Protein AF-A0A7S3MWG1-F1 (afdb_monomer_lite)

Secondary structure (DSSP, 8-state):
-GGG---SS-TTHHHHTSTHHHHHHHHHSTT-TT---EESS-HHHHHHHSSS---TTTS-EEEEETT--TTTT-EEGGGSSSHHHHHHHHHS--EEE-TT--EEE--SEEEEE--PPPEETTEEEEEEEEEETTEEEEEEEEEESSSS--TTPEE----PPPPHHHHHHHHHHHT--

Sequence (177 aa):
DLEEVNMIEPAWKLILGNKAVLALLWEMYPNHPNLLPSYMDNPKYWADQNETPIDAENKKWVSKTKYGREGEDVKLSRNYPNYDLFISASETNPVKEDKDGTKTLVGSPVFQEFFPLPLASGRSILTSSWVINGQPACLCFREDTSEVTNNNSEFLPHFVSPTSLMREWVFKASASQ

Foldseek 3Di:
DVVPDDDDPDPVCVVVLFCVVLCVCCVVDPPDVPHFHKAPAQVQVVLVPPVHHDPSFPFKKWKDQGNDDFLPPIDIQVVDPGNVRSRVSQQPDLWDQDPVRDTDRSHHIMMTTDDFADDDPQWGKDKDFDADPNHTDDIWIWIDNDSRGGPPTDTDDDDDDDDPVNVVVVVVVVVVD

pLDDT: mean 88.05, std 12.03, range [40.84, 97.56]

Structure (mmCIF, N/CA/C/O backbone):
data_AF-A0A7S3MWG1-F1
#
_entry.id   AF-A0A7S3MWG1-F1
#
loop_
_atom_site.group_PDB
_atom_site.id
_atom_site.type_symbol
_atom_site.label_atom_id
_atom_site.label_alt_id
_atom_site.label_comp_id
_atom_site.label_asym_id
_atom_site.label_entity_id
_atom_site.label_seq_id
_atom_site.pdbx_PDB_ins_code
_atom_site.Cartn_x
_atom_site.Cartn_y
_atom_site.Cartn_z
_atom_site.occupancy
_atom_site.B_iso_or_equiv
_atom_site.auth_seq_id
_atom_site.auth_comp_id
_atom_site.auth_asym_id
_atom_site.auth_atom_id
_atom_site.pdbx_PDB_model_num
ATOM 1 N N . ASP A 1 1 ? 18.386 -20.204 24.607 1.00 70.06 1 ASP A N 1
ATOM 2 C CA . ASP A 1 1 ? 17.874 -21.119 23.577 1.00 70.06 1 ASP A CA 1
ATOM 3 C C . ASP A 1 1 ? 16.798 -20.389 22.777 1.00 70.06 1 ASP A C 1
ATOM 5 O O . ASP A 1 1 ? 16.055 -19.645 23.406 1.00 70.06 1 ASP A O 1
ATOM 9 N N . LEU A 1 2 ? 16.714 -20.510 21.444 1.00 71.19 2 LEU A N 1
ATOM 10 C CA . LEU A 1 2 ? 15.592 -19.894 20.700 1.00 71.19 2 LEU A CA 1
ATOM 11 C C . LEU A 1 2 ? 14.248 -20.518 21.116 1.00 71.19 2 LEU A C 1
ATOM 13 O O . LEU A 1 2 ? 13.219 -19.858 21.006 1.00 71.19 2 LEU A O 1
ATOM 17 N N . GLU A 1 3 ? 14.277 -21.740 21.658 1.00 76.75 3 GLU A N 1
ATOM 18 C CA . GLU A 1 3 ? 13.112 -22.434 22.217 1.00 76.75 3 GLU A CA 1
ATOM 19 C C . GLU A 1 3 ? 12.548 -21.771 23.490 1.00 76.75 3 GLU A C 1
ATOM 21 O O . GLU A 1 3 ? 11.386 -21.979 23.827 1.00 76.75 3 GLU A O 1
ATOM 26 N N . GLU A 1 4 ? 13.324 -20.921 24.173 1.00 85.25 4 GLU A N 1
ATOM 27 C CA . GLU A 1 4 ? 12.900 -20.221 25.399 1.00 85.25 4 GLU A CA 1
ATOM 28 C C . GLU A 1 4 ? 12.447 -18.771 25.150 1.00 85.25 4 GLU A C 1
ATOM 30 O O . GLU A 1 4 ? 11.988 -18.083 26.068 1.00 85.25 4 GLU A O 1
ATOM 35 N N . VAL A 1 5 ? 12.580 -18.266 23.918 1.00 87.75 5 VAL A N 1
ATOM 36 C CA . VAL A 1 5 ? 12.274 -16.866 23.603 1.00 87.75 5 VAL A CA 1
ATOM 37 C C . VAL A 1 5 ? 10.787 -16.697 23.297 1.00 87.75 5 VAL A C 1
ATOM 39 O O . VAL A 1 5 ? 10.306 -17.021 22.213 1.00 87.75 5 VAL A O 1
ATOM 42 N N . ASN A 1 6 ? 10.061 -16.082 24.230 1.00 87.69 6 ASN A N 1
ATOM 43 C CA . ASN A 1 6 ? 8.691 -15.630 23.997 1.00 87.69 6 ASN A CA 1
ATOM 44 C C . ASN A 1 6 ? 8.690 -14.306 23.216 1.00 87.69 6 ASN A C 1
ATOM 46 O O . ASN A 1 6 ? 8.822 -13.227 23.795 1.00 87.69 6 ASN A O 1
ATOM 50 N N . MET A 1 7 ? 8.550 -14.386 21.891 1.00 90.44 7 MET A N 1
ATOM 51 C CA . MET A 1 7 ? 8.455 -13.208 21.023 1.00 90.44 7 MET A CA 1
ATOM 52 C C . MET A 1 7 ? 7.041 -12.625 21.029 1.00 90.44 7 MET A C 1
ATOM 54 O O . MET A 1 7 ? 6.073 -13.325 20.726 1.00 90.44 7 MET A O 1
ATOM 58 N N . ILE A 1 8 ? 6.933 -11.325 21.312 1.00 89.75 8 ILE A N 1
ATOM 59 C CA . ILE A 1 8 ? 5.695 -10.575 21.096 1.00 89.75 8 ILE A CA 1
ATOM 60 C C . ILE A 1 8 ? 5.796 -9.844 19.763 1.00 89.75 8 ILE A C 1
ATOM 62 O O . ILE A 1 8 ? 6.747 -9.122 19.475 1.00 89.75 8 ILE A O 1
ATOM 66 N N . GLU A 1 9 ? 4.768 -10.118 18.975 1.00 92.69 9 GLU A N 1
ATOM 67 C CA . GLU A 1 9 ? 4.808 -10.467 17.562 1.00 92.69 9 GLU A CA 1
ATOM 68 C C . GLU A 1 9 ? 5.650 -11.709 17.221 1.00 92.69 9 GLU A C 1
ATOM 70 O O . GLU A 1 9 ? 6.877 -11.642 17.147 1.00 92.69 9 GLU A O 1
ATOM 75 N N . PRO A 1 10 ? 4.998 -12.877 17.010 1.00 90.94 10 PRO A N 1
ATOM 76 C CA . PRO A 1 10 ? 5.702 -14.109 16.682 1.00 90.94 10 PRO A CA 1
ATOM 77 C C . PRO A 1 10 ? 6.297 -14.039 15.273 1.00 90.94 10 PRO A C 1
ATOM 79 O O . PRO A 1 10 ? 5.743 -13.393 14.382 1.00 90.94 10 PRO A O 1
ATOM 82 N N . ALA A 1 11 ? 7.389 -14.776 15.046 1.00 91.31 11 ALA A N 1
ATOM 83 C CA . ALA A 1 11 ? 8.155 -14.739 13.796 1.00 91.31 11 ALA A CA 1
ATOM 84 C C . ALA A 1 11 ? 7.308 -14.970 12.530 1.00 91.31 11 ALA A C 1
ATOM 86 O O . ALA A 1 11 ? 7.579 -14.374 11.489 1.00 91.31 11 ALA A O 1
ATOM 87 N N . TRP A 1 12 ? 6.237 -15.768 12.608 1.00 92.06 12 TRP A N 1
ATOM 88 C C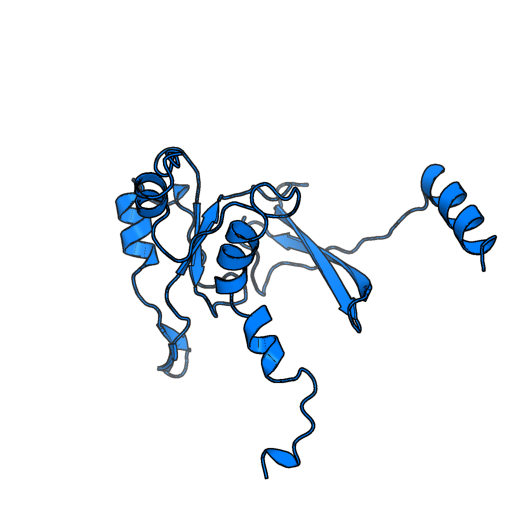A . TRP A 1 12 ? 5.349 -16.009 11.466 1.00 92.06 12 TRP A CA 1
ATOM 89 C C . TRP A 1 12 ? 4.659 -14.734 10.953 1.00 92.06 12 TRP A C 1
ATOM 91 O O . TRP A 1 12 ? 4.320 -14.663 9.772 1.00 92.06 12 TRP A O 1
ATOM 101 N N . LYS A 1 13 ? 4.505 -13.687 11.781 1.00 92.19 13 LYS A N 1
ATOM 102 C CA . LYS A 1 13 ? 3.951 -12.397 11.336 1.00 92.19 13 LYS A CA 1
ATOM 103 C C . LYS A 1 13 ? 4.838 -11.686 10.312 1.00 92.19 13 LYS A C 1
ATOM 105 O O . LYS A 1 13 ? 4.336 -10.828 9.590 1.00 92.19 13 LYS A O 1
ATOM 110 N N . LEU A 1 14 ? 6.108 -12.076 10.163 1.00 90.50 14 LEU A N 1
ATOM 111 C CA . LEU A 1 14 ? 6.961 -11.592 9.072 1.00 90.50 14 LEU A CA 1
ATOM 112 C C . LEU A 1 14 ? 6.386 -11.926 7.689 1.00 90.50 14 LEU A C 1
ATOM 114 O O . LEU A 1 14 ? 6.567 -11.146 6.758 1.00 90.50 14 LEU A O 1
ATOM 118 N N . ILE A 1 15 ? 5.637 -13.028 7.563 1.00 91.81 15 ILE A N 1
ATOM 119 C CA . ILE A 1 15 ? 4.931 -13.377 6.323 1.00 91.81 15 ILE A CA 1
ATOM 120 C C . ILE A 1 15 ? 3.893 -12.298 5.989 1.00 91.81 15 ILE A C 1
ATOM 122 O O . ILE A 1 15 ? 3.806 -11.859 4.846 1.00 91.81 15 ILE A O 1
ATOM 126 N N . LEU A 1 16 ? 3.154 -11.814 6.994 1.00 90.31 16 LEU A N 1
ATOM 127 C CA . LEU A 1 16 ? 2.148 -10.760 6.822 1.00 90.31 16 LEU A CA 1
ATOM 128 C C . LEU A 1 16 ? 2.768 -9.380 6.562 1.00 90.31 16 LEU A C 1
ATOM 130 O O . LEU A 1 16 ? 2.138 -8.530 5.939 1.00 90.31 16 LEU A O 1
ATOM 134 N N . GLY A 1 17 ? 3.999 -9.152 7.024 1.00 90.12 17 GLY A N 1
ATOM 135 C CA . GLY A 1 17 ? 4.763 -7.934 6.742 1.00 90.12 17 GLY A CA 1
ATOM 136 C C . GLY A 1 17 ? 5.364 -7.879 5.332 1.00 90.12 17 GLY A C 1
ATOM 137 O O . GLY A 1 17 ? 5.873 -6.832 4.932 1.00 90.12 17 GLY A O 1
ATOM 138 N N . ASN A 1 18 ? 5.315 -8.979 4.576 1.00 94.62 18 ASN A N 1
ATOM 139 C CA . ASN A 1 18 ? 5.872 -9.075 3.233 1.00 94.62 18 ASN A CA 1
ATOM 140 C C . ASN A 1 18 ? 4.794 -8.811 2.172 1.00 94.62 18 ASN A C 1
ATOM 142 O O . ASN A 1 18 ? 3.797 -9.527 2.088 1.00 94.62 18 ASN A O 1
ATOM 146 N N . LYS A 1 19 ? 5.020 -7.830 1.290 1.00 96.06 19 LYS A N 1
ATOM 147 C CA . LYS A 1 19 ? 4.051 -7.455 0.242 1.00 96.06 19 LYS A CA 1
ATOM 148 C C . LYS A 1 19 ? 3.792 -8.545 -0.801 1.00 96.06 19 LYS A C 1
ATOM 150 O O . LYS A 1 19 ? 2.801 -8.445 -1.518 1.00 96.06 19 LYS A O 1
ATOM 155 N N . ALA A 1 20 ? 4.616 -9.593 -0.856 1.00 95.69 20 ALA A N 1
ATOM 156 C CA . ALA A 1 20 ? 4.356 -10.814 -1.619 1.00 95.69 20 ALA A CA 1
ATOM 157 C C . ALA A 1 20 ? 2.967 -11.407 -1.309 1.00 95.69 20 ALA A C 1
ATOM 159 O O . ALA A 1 20 ? 2.298 -11.923 -2.202 1.00 95.69 20 ALA A O 1
ATOM 160 N N . VAL A 1 21 ? 2.486 -11.247 -0.069 1.00 96.56 21 VAL A N 1
ATOM 161 C CA . VAL A 1 21 ? 1.148 -11.695 0.338 1.00 96.56 21 VAL A CA 1
ATOM 162 C C . VAL A 1 21 ? 0.030 -11.058 -0.495 1.00 96.56 21 VAL A C 1
ATOM 164 O O . VAL A 1 21 ? -1.002 -11.685 -0.688 1.00 96.56 21 VAL A O 1
ATOM 167 N N . LEU A 1 22 ? 0.224 -9.849 -1.037 1.00 97.06 22 LEU A N 1
ATOM 168 C CA . LEU A 1 22 ? -0.787 -9.169 -1.855 1.00 97.06 22 LEU A CA 1
ATOM 169 C C . LEU A 1 22 ? -1.065 -9.928 -3.156 1.00 97.06 22 LEU A C 1
ATOM 171 O O . LEU A 1 22 ? -2.223 -10.080 -3.533 1.00 97.06 22 LEU A O 1
ATOM 175 N N . ALA A 1 23 ? -0.012 -10.412 -3.820 1.00 95.38 23 ALA A N 1
ATOM 176 C CA . ALA A 1 23 ? -0.149 -11.186 -5.049 1.00 95.38 23 ALA A CA 1
ATOM 177 C C . ALA A 1 23 ? -0.797 -12.551 -4.778 1.00 95.38 23 ALA A C 1
ATOM 179 O O . ALA A 1 23 ? -1.721 -12.932 -5.488 1.00 95.38 23 ALA A O 1
ATOM 180 N N . LEU A 1 24 ? -0.405 -13.226 -3.690 1.00 95.56 24 LEU A N 1
ATOM 181 C CA . LEU A 1 24 ? -1.032 -14.488 -3.276 1.00 95.56 24 LEU A CA 1
ATOM 182 C C . LEU A 1 24 ? -2.516 -14.309 -2.926 1.00 95.56 24 LEU A C 1
ATOM 184 O O . LEU A 1 24 ? -3.351 -15.106 -3.337 1.00 95.56 24 LEU A O 1
ATOM 188 N N . LEU A 1 25 ? -2.868 -13.248 -2.191 1.00 96.75 25 LEU A N 1
ATOM 189 C CA . LEU A 1 25 ? -4.263 -12.945 -1.863 1.00 96.75 25 LEU A CA 1
ATOM 190 C C . LEU A 1 25 ? -5.091 -12.673 -3.120 1.00 96.75 25 LEU A C 1
ATOM 192 O O . LEU A 1 25 ? -6.233 -13.118 -3.194 1.00 96.75 25 LEU A O 1
ATOM 196 N N . TRP A 1 26 ? -4.526 -11.957 -4.094 1.00 95.56 26 TRP A N 1
ATOM 197 C CA . TRP A 1 26 ? -5.198 -11.693 -5.363 1.00 95.56 26 TRP A CA 1
ATOM 198 C C . TRP A 1 26 ? -5.408 -12.968 -6.187 1.00 95.56 26 TRP A C 1
ATOM 200 O O . TRP A 1 26 ? -6.494 -13.166 -6.722 1.00 95.56 26 TRP A O 1
ATOM 210 N N . GLU A 1 27 ? -4.407 -13.848 -6.244 1.00 92.88 27 GLU A N 1
ATOM 211 C CA . GLU A 1 27 ? -4.498 -15.148 -6.916 1.00 92.88 27 GLU A CA 1
ATOM 212 C C . GLU A 1 27 ? -5.565 -16.050 -6.277 1.00 92.88 27 GLU A C 1
ATOM 214 O O . GLU A 1 27 ? -6.370 -16.661 -6.976 1.00 92.88 27 GLU A O 1
ATOM 219 N N . MET A 1 28 ? -5.616 -16.098 -4.942 1.00 95.75 28 MET A N 1
ATOM 220 C CA . MET A 1 28 ? -6.583 -16.920 -4.208 1.00 95.75 28 MET A CA 1
ATOM 221 C C . MET A 1 28 ? -8.011 -16.359 -4.250 1.00 95.75 28 MET A C 1
ATOM 223 O O . MET A 1 28 ? -8.973 -17.127 -4.213 1.00 95.75 28 MET A O 1
ATOM 227 N N . TYR A 1 29 ? -8.160 -15.032 -4.292 1.00 96.19 29 TYR A N 1
ATOM 228 C CA . TYR A 1 29 ? -9.450 -14.340 -4.212 1.00 96.19 29 TYR A CA 1
ATOM 229 C C . TYR A 1 29 ? -9.572 -13.246 -5.285 1.00 96.19 29 TYR A C 1
ATOM 231 O O . TYR A 1 29 ? -9.688 -12.055 -4.958 1.00 96.19 29 TYR A O 1
ATOM 239 N N . PRO A 1 30 ? -9.567 -13.621 -6.576 1.00 90.81 30 PRO A N 1
ATOM 240 C CA . PRO A 1 30 ? -9.656 -12.655 -7.660 1.00 90.81 30 PRO A CA 1
ATOM 241 C C . PRO A 1 30 ? -10.976 -11.882 -7.580 1.00 90.81 30 PRO A C 1
ATOM 243 O O . PRO A 1 30 ? -12.033 -12.439 -7.284 1.00 90.81 30 PRO A O 1
ATOM 246 N N . ASN A 1 31 ? -10.917 -10.581 -7.868 1.00 89.50 31 ASN A N 1
ATOM 247 C CA . ASN A 1 31 ? -12.053 -9.647 -7.837 1.00 89.50 31 ASN A CA 1
ATOM 248 C C . ASN A 1 31 ? -12.699 -9.434 -6.457 1.00 89.50 31 ASN A C 1
ATOM 250 O O . ASN A 1 31 ? -13.802 -8.889 -6.373 1.00 89.50 31 ASN A O 1
ATOM 254 N N . HIS A 1 32 ? -12.033 -9.823 -5.366 1.00 96.75 32 HIS A N 1
ATOM 255 C CA . HIS A 1 32 ? -12.505 -9.481 -4.028 1.00 96.75 32 HIS A CA 1
ATOM 256 C C . HIS A 1 32 ? -12.594 -7.946 -3.868 1.00 96.75 32 HIS A C 1
ATOM 258 O O . HIS A 1 32 ? -11.628 -7.253 -4.190 1.00 96.75 32 HIS A O 1
ATOM 264 N N . PRO A 1 33 ? -13.691 -7.387 -3.316 1.00 97.00 33 PRO A N 1
ATOM 265 C CA . PRO A 1 33 ? -13.951 -5.938 -3.315 1.00 97.00 33 PRO A CA 1
ATOM 266 C C . PRO A 1 33 ? -12.912 -5.097 -2.557 1.00 97.00 33 PRO A C 1
ATOM 268 O O . PRO A 1 33 ? -12.790 -3.903 -2.808 1.00 97.00 33 PRO A O 1
ATOM 271 N N . ASN A 1 34 ? -12.163 -5.716 -1.640 1.00 95.75 34 ASN A N 1
ATOM 272 C CA . ASN A 1 34 ? -11.101 -5.061 -0.865 1.00 95.75 34 ASN A CA 1
ATOM 273 C C . ASN A 1 34 ? -9.679 -5.380 -1.365 1.00 95.75 34 ASN A C 1
ATOM 275 O O . ASN A 1 34 ? -8.715 -5.027 -0.688 1.00 95.75 34 ASN A O 1
ATOM 279 N N . LEU A 1 35 ? -9.526 -6.095 -2.486 1.00 97.19 35 LEU A N 1
ATOM 280 C CA . LEU A 1 35 ? -8.220 -6.407 -3.069 1.00 97.19 35 LEU A CA 1
ATOM 281 C C . LEU A 1 35 ? -8.026 -5.664 -4.390 1.00 97.19 35 LEU A C 1
ATOM 2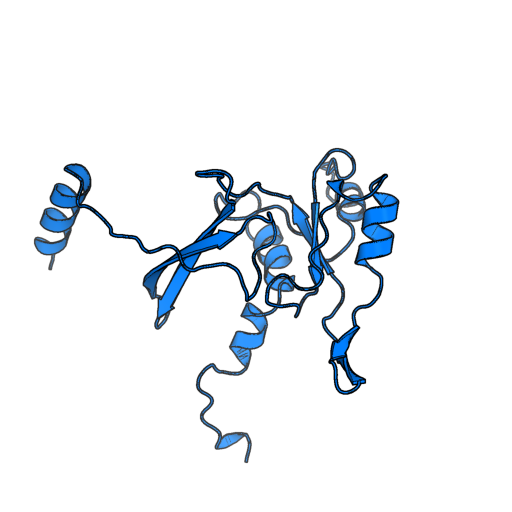83 O O . LEU A 1 35 ? -8.963 -5.456 -5.154 1.00 97.19 35 LEU A O 1
ATOM 287 N N . LEU A 1 36 ? -6.775 -5.297 -4.658 1.00 96.88 36 LEU A N 1
ATOM 288 C CA . LEU A 1 36 ? -6.345 -4.747 -5.939 1.00 96.88 36 LEU A CA 1
ATOM 289 C C . LEU A 1 36 ? -5.515 -5.796 -6.685 1.00 96.88 36 LEU A C 1
ATOM 291 O O . LEU A 1 36 ? -4.732 -6.500 -6.030 1.00 96.88 36 LEU A O 1
ATOM 295 N N . PRO A 1 37 ? -5.598 -5.851 -8.028 1.00 95.56 37 PRO A N 1
ATOM 296 C CA . PRO A 1 37 ? -4.729 -6.696 -8.835 1.00 95.56 37 PRO A CA 1
ATOM 297 C C . PRO A 1 37 ? -3.267 -6.513 -8.460 1.00 95.56 37 PRO A C 1
ATOM 299 O O . PRO A 1 37 ? -2.763 -5.391 -8.435 1.00 95.56 37 PRO A O 1
ATOM 302 N N . SER A 1 38 ? -2.613 -7.613 -8.098 1.00 96.00 38 SER A N 1
ATOM 303 C CA . SER A 1 38 ? -1.256 -7.608 -7.560 1.00 96.00 38 SER A CA 1
ATOM 304 C C . SER A 1 38 ? -0.478 -8.808 -8.095 1.00 96.00 38 SER A C 1
ATOM 306 O O . SER A 1 38 ? -1.000 -9.918 -8.088 1.00 96.00 38 SER A O 1
ATOM 308 N N . TYR A 1 39 ? 0.763 -8.594 -8.528 1.00 95.00 39 TYR A N 1
ATOM 309 C CA . TYR A 1 39 ? 1.606 -9.594 -9.187 1.00 95.00 39 TYR A CA 1
ATOM 310 C C . TYR A 1 39 ? 3.021 -9.592 -8.598 1.00 95.00 39 TYR A C 1
ATOM 312 O O . TYR A 1 39 ? 3.534 -8.550 -8.178 1.00 95.00 39 TYR A O 1
ATOM 320 N N . MET A 1 40 ? 3.643 -10.774 -8.542 1.00 93.00 40 MET A N 1
ATOM 321 C CA . MET A 1 40 ? 5.012 -10.945 -8.029 1.00 93.00 40 MET A CA 1
ATOM 322 C C . MET A 1 40 ? 6.074 -10.366 -8.962 1.00 93.00 40 MET A C 1
ATOM 324 O O . MET A 1 40 ? 7.126 -9.956 -8.483 1.00 93.00 40 MET A O 1
ATOM 328 N N . ASP A 1 41 ? 5.768 -10.327 -10.258 1.00 89.81 41 ASP A N 1
ATOM 329 C CA . ASP A 1 41 ? 6.648 -9.901 -11.341 1.00 89.81 41 ASP A CA 1
ATOM 330 C C . ASP A 1 41 ? 5.880 -8.966 -12.286 1.00 89.81 41 ASP A C 1
ATOM 332 O O . ASP A 1 41 ? 4.721 -8.624 -12.030 1.00 89.81 41 ASP A O 1
ATOM 336 N N . ASN A 1 42 ? 6.525 -8.552 -13.378 1.00 92.44 42 ASN A N 1
ATOM 337 C CA . ASN A 1 42 ? 5.953 -7.676 -14.396 1.00 92.44 42 ASN A CA 1
ATOM 338 C C . ASN A 1 42 ? 4.528 -8.131 -14.815 1.00 92.44 42 ASN A C 1
ATOM 340 O O . ASN A 1 42 ? 4.382 -9.209 -15.403 1.00 92.44 42 ASN A O 1
ATOM 344 N N . PRO A 1 43 ? 3.483 -7.305 -14.572 1.00 91.31 43 PRO A N 1
ATOM 345 C CA . PRO A 1 43 ? 2.093 -7.630 -14.909 1.00 91.31 43 PRO A CA 1
ATOM 346 C C . PRO A 1 43 ? 1.861 -8.044 -16.368 1.00 91.31 43 PRO A C 1
ATOM 348 O O . PRO A 1 43 ? 0.943 -8.811 -16.650 1.00 91.31 43 PRO A O 1
ATOM 351 N N . LYS A 1 44 ? 2.706 -7.583 -17.299 1.00 87.94 44 LYS A N 1
ATOM 352 C CA . LYS A 1 44 ? 2.641 -7.945 -18.721 1.00 87.94 44 LYS A CA 1
ATOM 353 C C . LYS A 1 44 ? 2.821 -9.451 -18.948 1.00 87.94 44 LYS A C 1
ATOM 355 O O . LYS A 1 44 ? 2.110 -10.013 -19.767 1.00 87.94 44 LYS A O 1
ATOM 360 N N . TYR A 1 45 ? 3.676 -10.127 -18.175 1.00 84.50 45 TYR A N 1
ATOM 361 C CA . TYR A 1 45 ? 3.889 -11.577 -18.316 1.00 84.50 45 TYR A CA 1
ATOM 362 C C . TYR A 1 45 ? 2.690 -12.410 -17.848 1.00 84.50 45 TYR A C 1
ATOM 364 O O . TYR A 1 45 ? 2.503 -13.538 -18.294 1.00 84.50 45 TYR A O 1
ATOM 372 N N . TRP A 1 46 ? 1.860 -11.860 -16.960 1.00 77.50 46 TRP A N 1
ATOM 373 C CA . TRP A 1 46 ? 0.657 -12.533 -16.472 1.00 77.50 46 TRP A CA 1
ATOM 374 C C . TRP A 1 46 ? -0.514 -12.430 -17.454 1.00 77.50 46 TRP A C 1
ATOM 376 O O . TRP A 1 46 ? -1.371 -13.316 -17.457 1.00 77.50 46 TRP A O 1
ATOM 386 N N . ALA A 1 47 ? -0.526 -11.395 -18.307 1.00 62.59 47 ALA A N 1
ATOM 387 C CA . ALA A 1 47 ? -1.448 -11.286 -19.438 1.00 62.59 47 ALA A CA 1
ATOM 388 C C . ALA A 1 47 ? -1.255 -12.446 -20.424 1.00 62.59 47 ALA A C 1
ATOM 390 O O . ALA A 1 47 ? -2.232 -12.996 -20.927 1.00 62.59 47 ALA A O 1
ATOM 391 N N . ASP A 1 48 ? 0.002 -12.836 -20.646 1.00 58.50 48 ASP A N 1
ATOM 392 C CA . ASP A 1 48 ? 0.368 -13.868 -21.615 1.00 58.50 48 ASP A CA 1
ATOM 393 C C . ASP A 1 48 ? 0.018 -15.289 -21.131 1.00 58.50 48 ASP A C 1
ATOM 395 O O . ASP A 1 48 ? -0.141 -16.191 -21.951 1.00 58.50 48 ASP A O 1
ATOM 399 N N . GLN A 1 49 ? -0.129 -15.507 -19.815 1.00 62.84 49 GLN A N 1
ATOM 400 C CA . GLN A 1 49 ? -0.365 -16.839 -19.232 1.00 62.84 49 GLN A CA 1
ATOM 401 C C . GLN A 1 49 ? -1.830 -17.172 -18.909 1.00 62.84 49 GLN A C 1
ATOM 403 O O . GLN A 1 49 ? -2.171 -18.350 -18.869 1.00 62.84 49 GLN A O 1
ATOM 408 N N . ASN A 1 50 ? -2.700 -16.184 -18.665 1.00 62.78 50 ASN A N 1
ATOM 409 C CA . ASN A 1 50 ? -4.033 -16.424 -18.080 1.00 62.78 50 ASN A CA 1
ATOM 410 C C . ASN A 1 50 ? -5.216 -16.244 -19.051 1.00 62.78 50 ASN A C 1
ATOM 412 O O . ASN A 1 50 ? -6.347 -16.066 -18.599 1.00 62.78 50 ASN A O 1
ATOM 416 N N . GLU A 1 51 ? -4.971 -16.238 -20.369 1.00 58.19 51 GLU A N 1
ATOM 417 C CA . GLU A 1 51 ? -5.959 -16.058 -21.465 1.00 58.19 51 GLU A CA 1
ATOM 418 C C . GLU A 1 51 ? -6.803 -14.764 -21.410 1.00 58.19 51 GLU A C 1
ATOM 420 O O . GLU A 1 51 ? -7.493 -14.420 -22.367 1.00 58.19 51 GLU A O 1
ATOM 425 N N . THR A 1 52 ? -6.713 -14.006 -20.316 1.00 59.66 52 THR A N 1
ATOM 426 C CA . THR A 1 52 ? -7.324 -12.700 -20.103 1.00 59.66 52 THR A CA 1
ATOM 427 C C . THR A 1 52 ? -6.213 -11.660 -20.184 1.00 59.66 52 THR A C 1
ATOM 429 O O . THR A 1 52 ? -5.421 -11.549 -19.242 1.00 59.66 52 THR A O 1
ATOM 432 N N . PRO A 1 53 ? -6.121 -10.892 -21.283 1.00 64.12 53 PRO A N 1
ATOM 433 C CA . PRO A 1 53 ? -5.092 -9.879 -21.425 1.00 64.12 53 PRO A CA 1
ATOM 434 C C . PRO A 1 53 ? -5.205 -8.862 -20.289 1.00 64.12 53 PRO A C 1
ATOM 436 O O . PRO A 1 53 ? -6.209 -8.157 -20.160 1.00 64.12 53 PRO A O 1
ATOM 439 N N . ILE A 1 54 ? -4.174 -8.776 -19.450 1.00 78.94 54 ILE A N 1
ATOM 440 C CA . ILE A 1 54 ? -4.016 -7.630 -18.564 1.00 78.94 54 ILE A CA 1
ATOM 441 C C . ILE A 1 54 ? -3.558 -6.488 -19.457 1.00 78.94 54 ILE A C 1
ATOM 443 O O . ILE A 1 54 ? -2.494 -6.562 -20.068 1.00 78.94 54 ILE A O 1
ATOM 447 N N . ASP A 1 55 ? -4.348 -5.420 -19.509 1.00 83.88 55 ASP A N 1
ATOM 448 C CA . ASP A 1 55 ? -3.970 -4.179 -20.179 1.00 83.88 55 ASP A CA 1
ATOM 449 C C . ASP A 1 55 ? -2.901 -3.431 -19.360 1.00 83.88 55 ASP A C 1
ATOM 451 O O . ASP A 1 55 ? -3.142 -2.388 -18.748 1.00 83.88 55 ASP A O 1
ATOM 455 N N . ALA A 1 56 ? -1.724 -4.050 -19.244 1.00 83.25 56 ALA A N 1
ATOM 456 C CA . ALA A 1 56 ? -0.657 -3.616 -18.358 1.00 83.25 56 ALA A CA 1
ATOM 457 C C . ALA A 1 56 ? -0.108 -2.244 -18.768 1.00 83.25 56 ALA A C 1
ATOM 459 O O . ALA A 1 56 ? 0.236 -1.450 -17.897 1.00 83.25 56 ALA A O 1
ATOM 460 N N . GLU A 1 57 ? -0.079 -1.942 -20.066 1.00 84.81 57 GLU A N 1
ATOM 461 C CA . GLU A 1 57 ? 0.471 -0.691 -20.591 1.00 84.81 57 GLU A CA 1
ATOM 462 C C . GLU A 1 57 ? -0.475 0.504 -20.398 1.00 84.81 57 GLU A C 1
ATOM 464 O O . GLU A 1 57 ? 0.005 1.601 -20.111 1.00 84.81 57 GLU A O 1
ATOM 469 N N . ASN A 1 58 ? -1.800 0.314 -20.485 1.00 87.88 58 ASN A N 1
ATOM 470 C CA . ASN A 1 58 ? -2.750 1.413 -20.262 1.00 87.88 58 ASN A CA 1
ATOM 471 C C . ASN A 1 58 ? -3.147 1.577 -18.786 1.00 87.88 58 ASN A C 1
ATOM 473 O O . ASN A 1 58 ? -3.584 2.658 -18.375 1.00 87.88 58 ASN A O 1
ATOM 477 N N . LYS A 1 59 ? -3.006 0.529 -17.964 1.00 93.31 59 LYS A N 1
ATOM 478 C CA . LYS A 1 59 ? -3.251 0.618 -16.520 1.00 93.31 59 LYS A CA 1
ATOM 479 C C . LYS A 1 59 ? -2.131 1.358 -15.790 1.00 93.31 59 LYS A C 1
ATOM 481 O O . LYS A 1 59 ? -0.963 1.362 -16.171 1.00 93.31 59 LYS A O 1
ATOM 486 N N . LYS A 1 60 ? -2.500 1.983 -14.670 1.00 96.25 60 LYS A N 1
ATOM 487 C CA . LYS A 1 60 ? -1.545 2.608 -13.750 1.00 96.25 60 LYS A CA 1
ATOM 488 C C . LYS A 1 60 ? -1.116 1.584 -12.709 1.00 96.25 60 LYS A C 1
ATOM 490 O O . LYS A 1 60 ? -1.959 0.912 -12.122 1.00 96.25 60 LYS A O 1
ATOM 495 N N . TRP A 1 61 ? 0.181 1.516 -12.444 1.00 97.31 61 TRP A N 1
ATOM 496 C CA . TRP A 1 61 ? 0.775 0.544 -11.533 1.00 97.31 61 TRP A CA 1
ATOM 497 C C . TRP A 1 61 ? 1.611 1.228 -10.466 1.00 97.31 61 TRP A C 1
ATOM 499 O O . TRP A 1 61 ? 2.141 2.325 -10.658 1.00 97.31 61 TRP A O 1
ATOM 509 N N . VAL A 1 62 ? 1.745 0.532 -9.346 1.00 97.56 62 VAL A N 1
ATOM 510 C CA . VAL A 1 62 ? 2.641 0.865 -8.250 1.00 97.56 62 VAL A CA 1
ATOM 511 C C . VAL A 1 62 ? 3.587 -0.305 -8.048 1.00 97.56 62 VAL A C 1
ATOM 513 O O . VAL A 1 62 ? 3.123 -1.423 -7.818 1.00 97.56 62 VAL A O 1
ATOM 516 N N . SER A 1 63 ? 4.895 -0.064 -8.089 1.00 96.62 63 SER A N 1
ATOM 517 C CA . SER A 1 63 ? 5.874 -1.055 -7.641 1.00 96.62 63 SER A CA 1
ATOM 518 C C . SER A 1 63 ? 6.304 -0.759 -6.210 1.00 96.62 63 SER A C 1
ATOM 520 O O . SER A 1 63 ? 6.424 0.398 -5.795 1.00 96.62 63 SER A O 1
ATOM 522 N N . LYS A 1 64 ? 6.432 -1.826 -5.420 1.00 95.00 64 LYS A N 1
ATOM 523 C CA . LYS A 1 64 ? 6.736 -1.757 -3.988 1.00 95.00 64 LYS A CA 1
ATOM 524 C C . LYS A 1 64 ? 7.645 -2.919 -3.619 1.00 95.00 64 LYS A C 1
ATOM 526 O O . LYS A 1 64 ? 7.264 -4.067 -3.829 1.00 95.00 64 LYS A O 1
ATOM 531 N N . THR A 1 65 ? 8.799 -2.657 -3.019 1.00 93.88 65 THR A N 1
ATOM 532 C CA . THR A 1 65 ? 9.703 -3.722 -2.549 1.00 93.88 65 THR A CA 1
ATOM 533 C C . THR A 1 65 ? 9.033 -4.594 -1.483 1.00 93.88 65 THR A C 1
ATOM 535 O O . THR A 1 65 ? 8.258 -4.102 -0.648 1.00 93.88 65 THR A O 1
ATOM 538 N N . LYS A 1 66 ? 9.308 -5.906 -1.513 1.00 93.31 66 LYS A N 1
ATOM 539 C CA . LYS A 1 66 ? 8.656 -6.923 -0.661 1.00 93.31 66 LYS A CA 1
ATOM 540 C C . LYS A 1 66 ? 8.725 -6.584 0.829 1.00 93.31 66 LYS A C 1
ATOM 542 O O . LYS A 1 66 ? 7.699 -6.641 1.506 1.00 93.31 66 LYS A O 1
ATOM 547 N N . TYR A 1 67 ? 9.885 -6.133 1.296 1.00 92.19 67 TYR A N 1
ATOM 548 C CA . TYR A 1 67 ? 10.136 -5.743 2.687 1.00 92.19 67 TYR A CA 1
ATOM 549 C C . TYR A 1 67 ? 10.258 -4.228 2.900 1.00 92.19 67 TYR A C 1
ATOM 551 O O . TYR A 1 67 ? 10.556 -3.796 4.010 1.00 92.19 67 TYR A O 1
ATOM 559 N N . GLY A 1 68 ? 10.016 -3.404 1.872 1.00 90.56 68 GLY A N 1
ATOM 560 C CA . GLY A 1 68 ? 10.043 -1.946 2.015 1.00 90.56 68 GLY A CA 1
ATOM 561 C C . GLY A 1 68 ? 9.032 -1.440 3.042 1.00 90.56 68 GLY A C 1
ATOM 562 O O . GLY A 1 68 ? 7.980 -2.051 3.260 1.00 90.56 68 GLY A O 1
ATOM 563 N N . ARG A 1 69 ? 9.304 -0.294 3.653 1.00 91.81 69 ARG A N 1
ATOM 564 C CA . ARG A 1 69 ? 8.445 0.304 4.679 1.00 91.81 69 ARG A CA 1
ATOM 565 C C . ARG A 1 69 ? 8.269 1.791 4.413 1.00 91.81 69 ARG A C 1
ATOM 567 O O . ARG A 1 69 ? 9.025 2.368 3.653 1.00 91.81 69 ARG A O 1
ATOM 574 N N . GLU A 1 70 ? 7.263 2.403 5.032 1.00 91.62 70 GLU A N 1
ATOM 575 C CA . GLU A 1 70 ? 7.253 3.864 5.247 1.00 91.62 70 GLU A CA 1
ATOM 576 C C . GLU A 1 70 ? 7.303 4.701 3.953 1.00 91.62 70 GLU A C 1
ATOM 578 O O . GLU A 1 70 ? 7.853 5.798 3.926 1.00 91.62 70 GLU A O 1
ATOM 583 N N . GLY A 1 71 ? 6.706 4.182 2.874 1.00 91.44 71 GLY A N 1
ATOM 584 C CA . GLY A 1 71 ? 6.691 4.831 1.559 1.00 91.44 71 GLY A CA 1
ATOM 585 C C . GLY A 1 71 ? 8.005 4.709 0.780 1.00 91.44 71 GLY A C 1
ATOM 586 O O . GLY A 1 71 ? 8.103 5.228 -0.330 1.00 91.44 71 GLY A O 1
ATOM 587 N N . GLU A 1 72 ? 9.001 4.012 1.327 1.00 88.94 72 GLU A N 1
ATOM 588 C CA . GLU A 1 72 ? 10.299 3.824 0.691 1.00 88.94 72 GLU A CA 1
ATOM 589 C C . GLU A 1 72 ? 10.179 3.015 -0.598 1.00 88.94 72 GLU A C 1
ATOM 591 O O . GLU A 1 72 ? 9.519 1.973 -0.655 1.00 88.94 72 GLU A O 1
ATOM 596 N N . ASP A 1 73 ? 10.865 3.516 -1.624 1.00 89.81 73 ASP A N 1
ATOM 597 C CA . ASP A 1 73 ? 10.988 2.900 -2.943 1.00 89.81 73 ASP A CA 1
ATOM 598 C C . ASP A 1 73 ? 9.649 2.562 -3.627 1.00 89.81 73 ASP A C 1
ATOM 600 O O . ASP A 1 73 ? 9.559 1.675 -4.475 1.00 89.81 73 ASP A O 1
ATOM 604 N N . VAL A 1 74 ? 8.586 3.289 -3.268 1.00 94.56 74 VAL A N 1
ATOM 605 C CA . VAL A 1 74 ? 7.305 3.223 -3.970 1.00 94.56 74 VAL A CA 1
ATOM 606 C C . VAL A 1 74 ? 7.420 4.007 -5.272 1.00 94.56 74 VAL A C 1
ATOM 608 O O . VAL A 1 74 ? 7.638 5.219 -5.261 1.00 94.56 74 VAL A O 1
ATOM 611 N N . LYS A 1 75 ? 7.225 3.331 -6.405 1.00 95.94 75 LYS A N 1
ATOM 612 C CA . LYS A 1 75 ? 7.269 3.959 -7.732 1.00 95.94 75 LYS A CA 1
ATOM 613 C C . LYS A 1 75 ? 5.900 3.885 -8.386 1.00 95.94 75 LYS A C 1
ATOM 615 O O . LYS A 1 75 ? 5.253 2.842 -8.373 1.00 95.94 75 LYS A O 1
ATOM 620 N N . LEU A 1 76 ? 5.465 4.993 -8.976 1.00 97.19 76 LEU A N 1
ATOM 621 C CA . LEU A 1 76 ? 4.203 5.092 -9.708 1.00 97.19 76 LEU A CA 1
ATOM 622 C C . LEU A 1 76 ? 4.500 5.066 -11.205 1.00 97.19 76 LEU A C 1
ATOM 624 O O . LEU A 1 76 ? 5.279 5.895 -11.670 1.00 97.19 76 LEU A O 1
ATOM 628 N N . SER A 1 77 ? 3.860 4.180 -11.968 1.00 97.00 77 SER A N 1
ATOM 629 C CA . SER A 1 77 ? 4.147 4.018 -13.403 1.00 97.00 77 SER A CA 1
ATOM 630 C C . SER A 1 77 ? 3.971 5.312 -14.198 1.00 97.00 77 SER A C 1
ATOM 632 O O . SER A 1 77 ? 4.780 5.619 -15.065 1.00 97.00 77 SER A O 1
ATOM 634 N N . ARG A 1 78 ? 2.982 6.136 -13.830 1.00 95.25 78 ARG A N 1
ATOM 635 C CA . ARG A 1 78 ? 2.724 7.451 -14.446 1.00 95.25 78 ARG A CA 1
ATOM 636 C C . ARG A 1 78 ? 3.873 8.464 -14.301 1.00 95.25 78 ARG A C 1
ATOM 638 O O . ARG A 1 78 ? 3.844 9.486 -14.973 1.00 95.25 78 ARG A O 1
ATOM 645 N N . ASN A 1 79 ? 4.835 8.222 -13.406 1.00 96.88 79 ASN A N 1
ATOM 646 C CA . ASN A 1 79 ? 6.006 9.086 -13.226 1.00 96.88 79 ASN A CA 1
ATOM 647 C C . ASN A 1 79 ? 7.147 8.725 -14.195 1.00 96.88 79 ASN A C 1
ATOM 649 O O . ASN A 1 79 ? 8.202 9.356 -14.153 1.00 96.88 79 ASN A O 1
ATOM 653 N N . TYR A 1 80 ? 6.954 7.717 -15.049 1.00 96.81 80 TYR A N 1
ATOM 654 C CA . TYR A 1 80 ? 7.921 7.268 -16.044 1.00 96.81 80 TYR A CA 1
ATOM 655 C C . TYR A 1 80 ? 7.397 7.553 -17.457 1.00 96.81 80 TYR A C 1
ATOM 657 O O . TYR A 1 80 ? 6.184 7.528 -17.669 1.00 96.81 80 TYR A O 1
ATOM 665 N N . PRO A 1 81 ? 8.281 7.794 -18.445 1.00 97.06 81 PRO A N 1
ATOM 666 C CA . PRO A 1 81 ? 7.852 8.096 -19.813 1.00 97.06 81 PRO A CA 1
ATOM 667 C C . PRO A 1 81 ? 7.064 6.967 -20.489 1.00 97.06 81 PRO A C 1
ATOM 669 O O . PRO A 1 81 ? 6.272 7.229 -21.389 1.00 97.06 81 PRO A O 1
ATOM 672 N N . ASN A 1 82 ? 7.306 5.715 -20.092 1.00 95.12 82 ASN A N 1
ATOM 673 C CA . ASN A 1 82 ? 6.593 4.540 -20.580 1.00 95.12 82 ASN A CA 1
ATOM 674 C C . ASN A 1 82 ? 6.683 3.382 -19.569 1.00 95.12 82 ASN A C 1
ATOM 676 O O . ASN A 1 82 ? 7.431 3.445 -18.587 1.00 95.12 82 ASN A O 1
ATOM 680 N N . TYR A 1 83 ? 5.909 2.329 -19.836 1.00 94.62 83 TYR A N 1
ATOM 681 C CA . TYR A 1 83 ? 5.815 1.134 -19.001 1.00 94.62 83 TYR A CA 1
ATOM 682 C C . TYR A 1 83 ? 7.160 0.415 -18.826 1.00 94.62 83 TYR A C 1
ATOM 684 O O . TYR A 1 83 ? 7.534 0.086 -17.703 1.00 94.62 83 TYR A O 1
ATOM 692 N N . ASP A 1 84 ? 7.926 0.233 -19.902 1.00 94.69 84 ASP A N 1
ATOM 693 C CA . ASP A 1 84 ? 9.192 -0.507 -19.854 1.00 94.69 84 ASP A CA 1
ATOM 694 C C . ASP A 1 84 ? 10.240 0.197 -18.978 1.00 94.69 84 ASP A C 1
ATOM 696 O O . ASP A 1 84 ? 10.953 -0.450 -18.209 1.00 94.69 84 ASP A O 1
ATOM 700 N N . LEU A 1 85 ? 10.295 1.534 -19.016 1.00 96.06 85 LEU A N 1
ATOM 701 C CA . LEU A 1 85 ? 11.154 2.322 -18.129 1.00 96.06 85 LEU A CA 1
ATOM 702 C C . LEU A 1 85 ? 10.710 2.236 -16.664 1.00 96.06 85 LEU A C 1
ATOM 704 O O . LEU A 1 85 ? 11.560 2.196 -15.774 1.00 96.06 85 LEU A O 1
ATOM 708 N N . PHE A 1 86 ? 9.401 2.174 -16.402 1.00 96.25 86 PHE A N 1
ATOM 709 C CA . PHE A 1 86 ? 8.882 1.915 -15.059 1.00 96.25 86 PHE A CA 1
ATOM 710 C C . PHE A 1 86 ? 9.300 0.530 -14.548 1.00 96.25 86 PHE A C 1
ATOM 712 O O . PHE A 1 86 ? 9.760 0.426 -13.409 1.00 96.25 86 PHE A O 1
ATOM 719 N N . ILE A 1 87 ? 9.184 -0.519 -15.370 1.00 95.44 87 ILE A N 1
ATOM 720 C CA . ILE A 1 87 ? 9.612 -1.877 -15.007 1.00 95.44 87 ILE A CA 1
ATOM 721 C C . ILE A 1 87 ? 11.114 -1.908 -14.733 1.00 95.44 87 ILE A C 1
ATOM 723 O O . ILE A 1 87 ? 11.518 -2.316 -13.646 1.00 95.44 87 ILE A O 1
ATOM 727 N N . SER A 1 88 ? 11.926 -1.381 -15.653 1.00 94.94 88 SER A N 1
ATOM 728 C CA . SER A 1 88 ? 13.382 -1.337 -15.497 1.00 94.94 88 SER A CA 1
ATOM 729 C C . SER A 1 88 ? 13.793 -0.636 -14.199 1.00 94.94 88 SER A C 1
ATOM 731 O O . SER A 1 88 ? 14.581 -1.178 -13.430 1.00 94.94 88 SER A O 1
ATOM 733 N N . ALA A 1 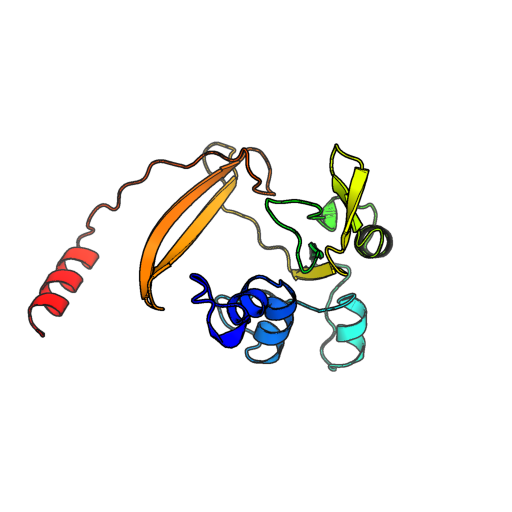89 ? 13.195 0.518 -13.883 1.00 94.31 89 ALA A N 1
ATOM 734 C CA . ALA A 1 89 ? 13.470 1.230 -12.635 1.00 94.31 89 ALA A CA 1
ATOM 735 C C . ALA A 1 89 ? 12.946 0.507 -11.377 1.00 94.31 89 ALA A C 1
ATOM 737 O O . ALA A 1 89 ? 13.454 0.718 -10.274 1.00 94.31 89 ALA A O 1
ATOM 738 N N . SER A 1 90 ? 11.908 -0.317 -11.511 1.00 94.00 90 SER A N 1
ATOM 739 C CA . SER A 1 90 ? 11.321 -1.070 -10.398 1.00 94.00 90 SER A CA 1
ATOM 740 C C . SER A 1 90 ? 12.131 -2.307 -10.038 1.00 94.00 90 SER A C 1
ATOM 742 O O . SER A 1 90 ? 12.221 -2.654 -8.865 1.00 94.00 90 SER A O 1
ATOM 744 N N . GLU A 1 91 ? 12.726 -2.961 -11.031 1.00 89.00 91 GLU A N 1
ATOM 745 C CA . GLU A 1 91 ? 13.528 -4.173 -10.847 1.00 89.00 91 GLU A CA 1
ATOM 746 C C . GLU A 1 91 ? 14.964 -3.869 -10.383 1.00 89.00 91 GLU A C 1
ATOM 748 O O . GLU A 1 91 ? 15.660 -4.754 -9.881 1.00 89.00 91 GLU A O 1
ATOM 753 N N . THR A 1 92 ? 15.410 -2.613 -10.490 1.00 78.88 92 THR A N 1
ATOM 754 C CA . THR A 1 92 ? 16.716 -2.182 -9.974 1.00 78.88 92 THR A CA 1
ATOM 755 C C . THR A 1 92 ? 16.721 -2.008 -8.454 1.00 78.88 92 THR A C 1
ATOM 757 O O . THR A 1 92 ? 15.791 -1.447 -7.883 1.00 78.88 92 THR A O 1
ATOM 760 N N . ASN A 1 93 ? 17.840 -2.386 -7.825 1.00 64.00 93 ASN A N 1
ATOM 761 C CA . ASN A 1 93 ? 18.186 -2.105 -6.425 1.00 64.00 93 ASN A CA 1
ATOM 762 C C . ASN A 1 93 ? 17.242 -2.709 -5.366 1.00 64.00 93 ASN A C 1
ATOM 764 O O . ASN A 1 93 ? 16.620 -1.976 -4.600 1.00 64.00 93 ASN A O 1
ATOM 768 N N . PRO A 1 94 ? 17.240 -4.044 -5.176 1.00 74.06 94 PRO A N 1
ATOM 769 C CA . PRO A 1 94 ? 16.564 -4.679 -4.041 1.00 74.06 94 PRO A CA 1
ATOM 770 C C . PRO A 1 94 ? 17.315 -4.458 -2.714 1.00 74.06 94 PRO A C 1
ATOM 772 O O . PRO A 1 94 ? 17.128 -5.229 -1.775 1.00 74.06 94 PRO A O 1
ATOM 775 N N . VAL A 1 95 ? 18.202 -3.462 -2.637 1.00 79.50 95 VAL A N 1
ATOM 776 C CA . VAL A 1 95 ? 19.068 -3.163 -1.496 1.00 79.50 95 VAL A CA 1
ATOM 777 C C . VAL A 1 95 ? 18.819 -1.723 -1.068 1.00 79.50 95 VAL A C 1
ATOM 779 O O . VAL A 1 95 ? 18.983 -0.800 -1.861 1.00 79.50 95 VAL A O 1
ATOM 782 N N . LYS A 1 96 ? 18.460 -1.541 0.199 1.00 82.88 96 LYS A N 1
ATOM 783 C CA . LYS A 1 96 ? 18.447 -0.253 0.884 1.00 82.88 96 LYS A CA 1
ATOM 784 C C . LYS A 1 96 ? 19.821 -0.005 1.495 1.00 82.88 96 LYS A C 1
ATOM 786 O O . LYS A 1 96 ? 20.356 -0.902 2.139 1.00 82.88 96 LYS A O 1
ATOM 791 N N . GLU A 1 97 ? 20.369 1.189 1.307 1.00 85.19 97 GLU A N 1
ATOM 792 C CA . GLU A 1 97 ? 21.591 1.636 1.979 1.00 85.19 97 GLU A CA 1
ATOM 793 C C . GLU A 1 97 ? 21.231 2.700 3.022 1.00 85.19 97 GLU A C 1
ATOM 795 O O . GLU A 1 97 ? 20.674 3.747 2.686 1.00 85.19 97 GLU A O 1
ATOM 800 N N . ASP A 1 98 ? 21.493 2.402 4.292 1.00 82.50 98 ASP A N 1
ATOM 801 C CA . ASP A 1 98 ? 21.271 3.316 5.408 1.00 82.50 98 ASP A CA 1
ATOM 802 C C . ASP A 1 98 ? 22.397 4.361 5.502 1.00 82.50 98 ASP A C 1
ATOM 804 O O . ASP A 1 98 ? 23.453 4.242 4.880 1.00 82.50 98 ASP A O 1
ATOM 808 N N . LYS A 1 99 ? 22.188 5.422 6.295 1.00 85.75 99 LYS A N 1
ATOM 809 C CA . LYS A 1 99 ? 23.155 6.535 6.429 1.00 85.75 99 LYS A CA 1
ATOM 810 C C . LYS A 1 99 ? 24.528 6.106 6.953 1.00 85.75 99 LYS A C 1
ATOM 812 O O . LYS A 1 99 ? 25.502 6.824 6.749 1.00 85.75 99 LYS A O 1
ATOM 817 N N . ASP A 1 100 ? 24.589 4.984 7.658 1.00 89.88 100 ASP A N 1
ATOM 818 C CA . ASP A 1 100 ? 25.816 4.387 8.182 1.00 89.88 100 ASP A CA 1
ATOM 819 C C . ASP A 1 100 ? 26.507 3.443 7.177 1.00 89.88 100 ASP A C 1
ATOM 821 O O . ASP A 1 100 ? 27.544 2.863 7.492 1.00 89.88 100 ASP A O 1
ATOM 825 N N . GLY A 1 101 ? 25.959 3.310 5.963 1.00 87.50 101 GLY A N 1
ATOM 826 C CA . GLY A 1 101 ? 26.452 2.423 4.911 1.00 87.50 101 GLY A CA 1
ATOM 827 C C . GLY A 1 101 ? 25.930 0.988 5.007 1.00 87.50 101 GLY A C 1
ATOM 828 O O . GLY A 1 101 ? 26.322 0.147 4.193 1.00 87.50 101 GLY A O 1
ATOM 829 N N . THR A 1 102 ? 25.054 0.675 5.971 1.00 88.75 102 THR A N 1
ATOM 830 C CA . THR A 1 102 ? 24.447 -0.656 6.089 1.00 88.75 102 THR A CA 1
ATOM 831 C C . THR A 1 102 ? 23.582 -0.950 4.872 1.00 88.75 102 THR A C 1
ATOM 833 O O . THR A 1 102 ? 22.714 -0.164 4.505 1.00 88.75 102 THR A O 1
ATOM 836 N N . LYS A 1 103 ? 23.806 -2.109 4.247 1.00 86.00 103 LYS A N 1
ATOM 837 C CA . LYS A 1 103 ? 23.070 -2.562 3.062 1.00 86.00 103 LYS A CA 1
ATOM 838 C C . LYS A 1 103 ? 22.098 -3.674 3.426 1.00 86.00 103 LYS A C 1
ATOM 840 O O . LYS A 1 103 ? 22.517 -4.785 3.741 1.00 86.00 103 LYS A O 1
ATOM 845 N N . THR A 1 104 ? 20.806 -3.388 3.328 1.00 87.19 104 THR A N 1
ATOM 846 C CA . THR A 1 104 ? 19.724 -4.310 3.680 1.00 87.19 104 THR A CA 1
ATOM 847 C C . THR A 1 104 ? 18.961 -4.738 2.437 1.00 87.19 104 THR A C 1
ATOM 849 O O . THR A 1 104 ? 18.463 -3.903 1.686 1.00 87.19 104 THR A O 1
ATOM 852 N N . LEU A 1 105 ? 18.820 -6.046 2.222 1.00 88.00 105 LEU A N 1
ATOM 853 C CA . LEU A 1 105 ? 17.971 -6.572 1.154 1.00 88.00 105 LEU A CA 1
ATOM 854 C C . LEU A 1 105 ? 16.492 -6.312 1.477 1.00 88.00 105 LEU A C 1
ATOM 856 O O . LEU A 1 105 ? 15.957 -6.847 2.444 1.00 88.00 105 LEU A O 1
ATOM 860 N N . VAL A 1 106 ? 15.821 -5.527 0.637 1.00 89.12 106 VAL A N 1
ATOM 861 C CA . VAL A 1 106 ? 14.379 -5.232 0.718 1.00 89.12 106 VAL A CA 1
ATOM 862 C C . VAL A 1 106 ? 13.539 -6.085 -0.242 1.00 89.12 106 VAL A C 1
ATOM 864 O O . VAL A 1 106 ? 12.308 -6.049 -0.198 1.00 89.12 106 VAL A O 1
ATOM 867 N N . GLY A 1 107 ? 14.205 -6.917 -1.051 1.00 90.56 107 GLY A N 1
ATOM 868 C CA . GLY A 1 107 ? 13.599 -7.879 -1.972 1.00 90.56 107 GLY A CA 1
ATOM 869 C C . GLY A 1 107 ? 13.043 -7.245 -3.249 1.00 90.56 107 GLY A C 1
ATOM 870 O O . GLY A 1 107 ? 12.723 -6.057 -3.279 1.00 90.56 107 GLY A O 1
ATOM 871 N N . SER A 1 108 ? 12.911 -8.056 -4.305 1.00 92.56 108 SER A N 1
ATOM 872 C CA . SER A 1 108 ? 12.319 -7.640 -5.587 1.00 92.56 108 SER A CA 1
ATOM 873 C C . SER A 1 108 ? 10.922 -7.037 -5.391 1.00 92.56 108 SER A C 1
ATOM 875 O O . SER A 1 108 ? 10.243 -7.395 -4.419 1.00 92.56 108 SER A O 1
ATOM 877 N N . PRO A 1 109 ? 10.472 -6.139 -6.280 1.00 94.56 109 PRO A N 1
ATOM 878 C CA . PRO A 1 109 ? 9.171 -5.505 -6.142 1.00 94.56 109 PRO A CA 1
ATOM 879 C C . PRO A 1 109 ? 8.022 -6.511 -6.251 1.00 94.56 109 PRO A C 1
ATOM 881 O O . PRO A 1 109 ? 8.162 -7.595 -6.806 1.00 94.56 109 PRO A O 1
ATOM 884 N N . VAL A 1 110 ? 6.871 -6.111 -5.725 1.00 95.94 110 VAL A N 1
ATOM 885 C CA . VAL A 1 110 ? 5.560 -6.547 -6.205 1.00 95.94 110 VAL A CA 1
ATOM 886 C C . VAL A 1 110 ? 4.923 -5.389 -6.964 1.00 95.94 110 VAL A C 1
ATOM 888 O O . VAL A 1 110 ? 5.144 -4.222 -6.618 1.00 95.94 110 VAL A O 1
ATOM 891 N N . PHE A 1 111 ? 4.108 -5.705 -7.960 1.00 97.12 111 PHE A N 1
ATOM 892 C CA . PHE A 1 111 ? 3.387 -4.727 -8.766 1.00 97.12 111 PHE A CA 1
ATOM 893 C C . PHE A 1 111 ? 1.911 -4.787 -8.409 1.00 97.12 111 PHE A C 1
ATOM 895 O O . PHE A 1 111 ? 1.306 -5.848 -8.485 1.00 97.12 111 PHE A O 1
ATOM 902 N N . GLN A 1 112 ? 1.328 -3.666 -8.001 1.00 97.56 112 GLN A N 1
ATOM 903 C CA . GLN A 1 112 ? -0.090 -3.568 -7.663 1.00 97.56 112 GLN A CA 1
ATOM 904 C C . GLN A 1 112 ? -0.752 -2.487 -8.510 1.00 97.56 112 GLN A C 1
ATOM 906 O O . GLN A 1 112 ? -0.151 -1.438 -8.747 1.00 97.56 112 GLN A O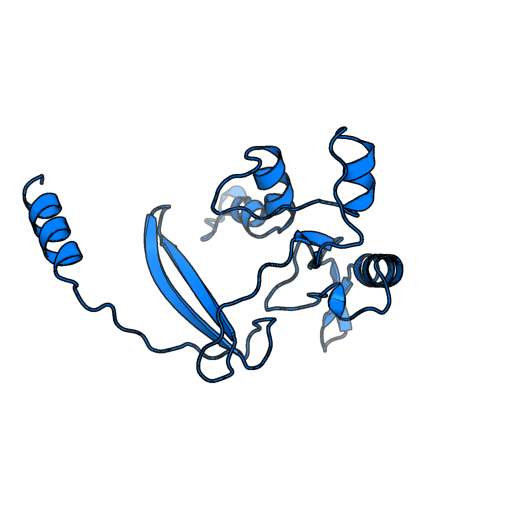 1
ATOM 911 N N . GLU A 1 113 ? -1.975 -2.732 -8.969 1.00 97.12 113 GLU A N 1
ATOM 912 C CA . GLU A 1 113 ? -2.757 -1.735 -9.696 1.00 97.12 113 GLU A CA 1
ATOM 913 C C . GLU A 1 113 ? -2.956 -0.494 -8.819 1.00 97.12 113 GLU A C 1
ATOM 915 O O . GLU A 1 113 ? -3.248 -0.582 -7.625 1.00 97.12 113 GLU A O 1
ATOM 920 N N . PHE A 1 114 ? -2.734 0.679 -9.402 1.00 97.19 114 PHE A N 1
ATOM 921 C CA . PHE A 1 114 ? -2.841 1.941 -8.691 1.00 97.19 114 PHE A CA 1
ATOM 922 C C . PHE A 1 114 ? -4.302 2.258 -8.380 1.00 97.19 114 PHE A C 1
ATOM 924 O O . PHE A 1 114 ? -5.154 2.257 -9.268 1.00 97.19 114 PHE A O 1
ATOM 931 N N . PHE A 1 115 ? -4.557 2.634 -7.131 1.00 96.19 115 PHE A N 1
ATOM 932 C CA . PHE A 1 115 ? -5.839 3.160 -6.692 1.00 96.19 115 PHE A CA 1
ATOM 933 C C . PHE A 1 115 ? -5.619 4.530 -6.038 1.00 96.19 115 PHE A C 1
ATOM 935 O O . PHE A 1 115 ? -4.804 4.625 -5.116 1.00 96.19 115 PHE A O 1
ATOM 942 N N . PRO A 1 116 ? -6.289 5.599 -6.508 1.00 94.94 116 PRO A N 1
ATOM 943 C CA . PRO A 1 116 ? -6.072 6.935 -5.974 1.00 94.94 116 PRO A CA 1
ATOM 944 C C . PRO A 1 116 ? -6.590 7.037 -4.538 1.00 94.94 116 PRO A C 1
ATOM 946 O O . PRO A 1 116 ? -7.699 6.596 -4.230 1.00 94.94 116 PRO A O 1
ATOM 949 N N . LEU A 1 117 ? -5.802 7.666 -3.667 1.00 95.81 117 LEU A N 1
ATOM 950 C CA . LEU A 1 117 ? -6.279 8.045 -2.341 1.00 95.81 117 LEU A CA 1
ATOM 951 C C . LEU A 1 117 ? -7.315 9.176 -2.457 1.00 95.81 117 LEU A C 1
ATOM 953 O O . LEU A 1 117 ? -7.190 10.032 -3.339 1.00 95.81 117 LEU A O 1
ATOM 957 N N . PRO A 1 118 ? -8.333 9.215 -1.577 1.00 95.00 118 PRO A N 1
ATOM 958 C CA . PRO A 1 118 ? -9.241 10.349 -1.512 1.00 95.00 118 PRO A CA 1
ATOM 959 C C . PRO A 1 118 ? -8.468 11.634 -1.198 1.00 95.00 118 PRO A C 1
ATOM 961 O O . PRO A 1 118 ? -7.597 11.655 -0.328 1.00 95.00 118 PRO A O 1
ATOM 964 N N . LEU A 1 119 ? -8.816 12.711 -1.902 1.00 95.56 119 LEU A N 1
ATOM 965 C CA . LEU A 1 119 ? -8.256 14.039 -1.681 1.00 95.56 119 LEU A CA 1
ATOM 966 C C . LEU A 1 119 ? -9.234 14.887 -0.869 1.00 95.56 119 LEU A C 1
ATOM 968 O O . LEU A 1 119 ? -10.406 15.000 -1.232 1.00 95.56 11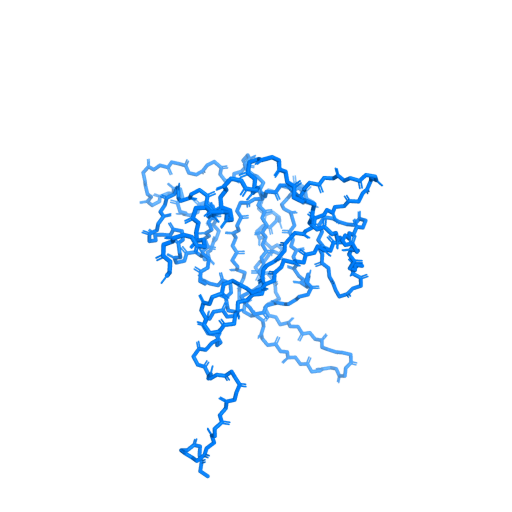9 LEU A O 1
ATOM 972 N N . ALA A 1 120 ? -8.748 15.541 0.182 1.00 93.38 120 ALA A N 1
ATOM 973 C CA . ALA A 1 120 ? -9.501 16.563 0.902 1.00 93.38 120 ALA A CA 1
ATOM 974 C C . ALA A 1 120 ? -8.596 17.750 1.219 1.00 93.38 120 ALA A C 1
ATOM 976 O O . ALA A 1 120 ? -7.459 17.577 1.646 1.00 93.38 120 ALA A O 1
ATOM 977 N N . SER A 1 121 ? -9.088 18.966 0.974 1.00 93.31 121 SER A N 1
ATOM 978 C CA . SER A 1 121 ? -8.326 20.206 1.200 1.00 93.31 121 SER A CA 1
ATOM 979 C C . SER A 1 121 ? -6.925 20.197 0.562 1.00 93.31 121 SER A C 1
ATOM 981 O O . SER A 1 121 ? -5.978 20.750 1.114 1.00 93.31 121 SER A O 1
ATOM 983 N N . GLY A 1 122 ? -6.787 19.548 -0.601 1.00 93.19 122 GLY A N 1
ATOM 984 C CA . GLY A 1 122 ? -5.515 19.423 -1.320 1.00 93.19 122 GLY A CA 1
ATOM 985 C C . GLY A 1 122 ? -4.536 18.392 -0.746 1.00 93.19 122 GLY A C 1
ATOM 986 O O . GLY A 1 122 ? -3.388 18.370 -1.179 1.00 93.19 122 GLY A O 1
ATOM 987 N N . ARG A 1 123 ? -4.961 17.549 0.202 1.00 96.31 123 ARG A N 1
ATOM 988 C CA . ARG A 1 123 ? -4.137 16.506 0.827 1.00 96.31 123 ARG A CA 1
ATOM 989 C C . ARG A 1 123 ? -4.688 15.115 0.533 1.00 96.31 123 ARG A C 1
ATOM 991 O O . ARG A 1 123 ? -5.905 14.924 0.507 1.00 96.31 123 ARG A O 1
ATOM 998 N N . SER A 1 124 ? -3.797 14.152 0.331 1.00 96.94 124 SER A N 1
ATOM 999 C CA . SER A 1 124 ? -4.137 12.736 0.174 1.00 96.94 124 SER A CA 1
ATOM 1000 C C . SER A 1 124 ? -4.423 12.125 1.532 1.00 96.94 124 SER A C 1
ATOM 1002 O O . SER A 1 124 ? -3.577 12.208 2.417 1.00 96.94 124 SER A O 1
ATOM 1004 N N . ILE A 1 125 ? -5.580 11.486 1.693 1.00 96.94 125 ILE A N 1
ATOM 1005 C CA . ILE A 1 125 ? -5.984 10.844 2.945 1.00 96.94 125 ILE A CA 1
ATOM 1006 C C . ILE A 1 125 ? -5.844 9.327 2.822 1.00 96.94 125 ILE A C 1
ATOM 1008 O O . ILE A 1 125 ? -6.465 8.692 1.973 1.00 96.94 125 ILE A O 1
ATOM 1012 N N . LEU A 1 126 ? -5.076 8.734 3.730 1.00 96.19 126 LEU A N 1
ATOM 1013 C CA . LEU A 1 126 ? -4.976 7.295 3.938 1.00 96.19 126 LEU A CA 1
ATOM 1014 C C . LEU A 1 126 ? -5.764 6.903 5.190 1.00 96.19 126 LEU A C 1
ATOM 1016 O O . LEU A 1 126 ? -5.635 7.544 6.231 1.00 96.19 126 LEU A O 1
ATOM 1020 N N . THR A 1 127 ? -6.523 5.809 5.117 1.00 95.19 127 THR A N 1
ATOM 1021 C CA . THR A 1 127 ? -7.147 5.183 6.289 1.00 95.19 127 THR A CA 1
ATOM 1022 C C . THR A 1 127 ? -6.466 3.859 6.631 1.00 95.19 127 THR A C 1
ATOM 1024 O O . THR A 1 127 ? -5.994 3.147 5.744 1.00 95.19 127 THR A O 1
ATOM 1027 N N . SER A 1 128 ? -6.406 3.521 7.915 1.00 93.44 128 SER A N 1
ATOM 1028 C CA . SER A 1 128 ? -5.896 2.240 8.403 1.00 93.44 128 SER A CA 1
ATOM 1029 C C . SER A 1 128 ? -6.702 1.744 9.599 1.00 93.44 128 SER A C 1
ATOM 1031 O O . SER A 1 128 ? -7.346 2.529 10.294 1.00 93.44 128 SER A O 1
ATOM 1033 N N . SER A 1 129 ? -6.662 0.434 9.854 1.00 93.81 129 SER A N 1
ATOM 1034 C CA . SER A 1 129 ? -7.293 -0.176 11.024 1.00 93.81 129 SER A CA 1
ATOM 1035 C C . SER A 1 129 ? -6.266 -0.907 11.879 1.00 93.81 129 SER A C 1
ATOM 1037 O O . SER A 1 129 ? -5.410 -1.623 11.358 1.00 93.81 129 SER A O 1
ATOM 1039 N N . TRP A 1 130 ? -6.362 -0.736 13.196 1.00 94.75 130 TRP A N 1
ATOM 1040 C CA . TRP A 1 130 ? -5.625 -1.562 14.145 1.00 94.75 130 TRP A CA 1
ATOM 1041 C C . TRP A 1 130 ? -6.371 -2.861 14.386 1.00 94.75 130 TRP A C 1
ATOM 1043 O O . TRP A 1 130 ? -7.572 -2.848 14.655 1.00 94.75 130 TRP A O 1
ATOM 1053 N N . VAL A 1 131 ? -5.631 -3.965 14.362 1.00 94.19 131 VAL A N 1
ATOM 1054 C CA . VAL A 1 131 ? -6.151 -5.297 14.658 1.00 94.19 131 VAL A CA 1
ATOM 1055 C C . VAL A 1 131 ? -5.483 -5.812 15.929 1.00 94.19 131 VAL A C 1
ATOM 1057 O O . VAL A 1 131 ? -4.264 -5.970 15.968 1.00 94.19 131 VAL A O 1
ATOM 1060 N N . ILE A 1 132 ? -6.277 -6.087 16.964 1.00 94.44 132 ILE A N 1
ATOM 1061 C CA . ILE A 1 132 ? -5.822 -6.648 18.242 1.00 94.44 132 ILE A CA 1
ATOM 1062 C C . ILE A 1 132 ? -6.420 -8.044 18.372 1.00 94.44 132 ILE A C 1
ATOM 1064 O O . ILE A 1 132 ? -7.636 -8.210 18.340 1.00 94.44 132 ILE A O 1
ATOM 1068 N N . ASN A 1 133 ? -5.563 -9.060 18.492 1.00 91.69 133 ASN A N 1
ATOM 1069 C CA . ASN A 1 133 ? -5.975 -10.467 18.572 1.00 91.69 133 ASN A CA 1
ATOM 1070 C C . ASN A 1 133 ? -6.960 -10.889 17.454 1.00 91.69 133 ASN A C 1
ATOM 1072 O O . ASN A 1 133 ? -7.971 -11.543 17.696 1.00 91.69 133 ASN A O 1
ATOM 1076 N N . GLY A 1 134 ? -6.697 -10.445 16.220 1.00 90.88 134 GLY A N 1
ATOM 1077 C CA . GLY A 1 134 ? -7.540 -10.738 15.055 1.00 90.88 134 GLY A CA 1
ATOM 1078 C C . GLY A 1 134 ? -8.834 -9.921 14.960 1.00 90.88 134 GLY A C 1
ATOM 1079 O O . GLY A 1 134 ? -9.565 -10.092 13.990 1.00 90.88 134 GLY A O 1
ATOM 1080 N N . GLN A 1 135 ? -9.113 -9.025 15.912 1.00 95.38 135 GLN A N 1
ATOM 1081 C CA . GLN A 1 135 ? -10.308 -8.181 15.912 1.00 95.38 135 GLN A CA 1
ATOM 1082 C C . GLN A 1 135 ? -9.976 -6.726 15.556 1.00 95.38 135 GLN A C 1
ATOM 1084 O O . GLN A 1 135 ? -8.975 -6.200 16.053 1.00 95.38 135 GLN A O 1
ATOM 1089 N N . PRO A 1 136 ? -10.797 -6.048 14.732 1.00 93.62 136 PRO A N 1
ATOM 1090 C CA . PRO A 1 136 ? -10.639 -4.620 14.488 1.00 93.62 136 PRO A CA 1
ATOM 1091 C C . PRO A 1 136 ? -10.883 -3.849 15.790 1.00 93.62 136 PRO A C 1
ATOM 1093 O O . PRO A 1 136 ? -11.907 -4.022 16.445 1.00 93.62 136 PRO A O 1
ATOM 1096 N N . ALA A 1 137 ? -9.934 -2.999 16.166 1.00 95.00 137 ALA A N 1
ATOM 1097 C CA . ALA A 1 137 ? -9.937 -2.302 17.450 1.00 95.00 137 ALA A CA 1
ATOM 1098 C C . ALA A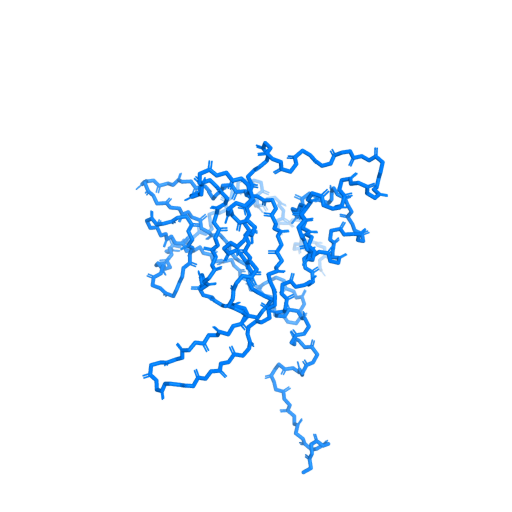 1 137 ? -9.919 -0.776 17.315 1.00 95.00 137 ALA A C 1
ATOM 1100 O O . ALA A 1 137 ? -10.352 -0.071 18.222 1.00 95.00 137 ALA A O 1
ATOM 1101 N N . CYS A 1 138 ? -9.403 -0.247 16.204 1.00 93.12 138 CYS A N 1
ATOM 1102 C CA . CYS A 1 138 ? -9.310 1.193 15.986 1.00 93.12 138 CYS A CA 1
ATOM 1103 C C . CYS A 1 138 ? -9.265 1.519 14.490 1.00 93.12 138 CYS A C 1
ATOM 1105 O O . CYS A 1 138 ? -8.887 0.675 13.672 1.00 93.12 138 CYS A O 1
ATOM 1107 N N . LEU A 1 139 ? -9.627 2.756 14.161 1.00 94.50 139 LEU A N 1
ATOM 1108 C CA . LEU A 1 139 ? -9.473 3.378 12.853 1.00 94.50 139 LEU A CA 1
ATOM 1109 C C . LEU A 1 139 ? -8.493 4.545 12.995 1.00 94.50 139 LEU A C 1
ATOM 1111 O O . LEU A 1 139 ? -8.483 5.244 14.004 1.00 94.50 139 LEU A O 1
ATOM 1115 N N . CYS A 1 140 ? -7.647 4.752 12.001 1.00 95.31 140 CYS A N 1
ATOM 1116 C CA . CYS A 1 140 ? -6.716 5.867 11.951 1.00 95.31 140 CYS A CA 1
ATOM 1117 C C . CYS A 1 140 ? -6.750 6.497 10.566 1.00 95.31 140 CYS A C 1
ATOM 1119 O O . CYS A 1 140 ? -6.991 5.824 9.563 1.00 95.31 140 CYS A O 1
ATOM 1121 N N . PHE A 1 141 ? -6.476 7.796 10.522 1.00 95.81 141 PHE A N 1
ATOM 1122 C CA . PHE A 1 141 ? -6.327 8.541 9.285 1.00 95.81 141 PHE A CA 1
ATOM 1123 C C . PHE A 1 141 ? -4.981 9.249 9.296 1.00 95.81 141 PHE A C 1
ATOM 1125 O O . PHE A 1 141 ? -4.575 9.809 10.319 1.00 95.81 141 PHE A O 1
ATOM 1132 N N . ARG A 1 142 ? -4.292 9.205 8.160 1.00 96.69 142 ARG A N 1
ATOM 1133 C CA . ARG A 1 142 ? -3.093 9.999 7.906 1.00 96.69 142 ARG A CA 1
ATOM 1134 C C . ARG A 1 142 ? -3.301 10.824 6.656 1.00 96.69 142 ARG A C 1
ATOM 1136 O O . ARG A 1 142 ? -3.978 10.369 5.737 1.00 96.69 142 ARG A O 1
ATOM 1143 N N . GLU A 1 143 ? -2.710 12.004 6.623 1.00 97.12 143 GLU A N 1
ATOM 1144 C CA . GLU A 1 143 ? -2.720 12.852 5.440 1.00 97.12 143 GLU A CA 1
ATOM 1145 C C . GLU A 1 143 ? -1.309 13.219 4.996 1.00 97.12 143 GLU A C 1
ATOM 1147 O O . GLU A 1 143 ? -0.371 13.218 5.788 1.00 97.12 143 GLU A O 1
ATOM 1152 N N . ASP A 1 144 ? -1.150 13.498 3.707 1.00 96.81 144 ASP A N 1
ATOM 1153 C CA . ASP A 1 144 ? 0.112 13.955 3.132 1.00 96.81 144 ASP A CA 1
ATOM 1154 C C . ASP A 1 144 ? -0.165 14.882 1.938 1.00 96.81 144 ASP A C 1
ATOM 1156 O O . ASP A 1 144 ? -1.247 14.862 1.345 1.00 96.81 144 ASP A O 1
ATOM 1160 N N . THR A 1 145 ? 0.812 15.710 1.578 1.00 95.50 145 THR A N 1
ATOM 1161 C CA . THR A 1 145 ? 0.770 16.491 0.330 1.00 95.50 145 THR A CA 1
ATOM 1162 C C . THR A 1 145 ? 1.129 15.634 -0.890 1.00 95.50 145 THR A C 1
ATOM 1164 O O . THR A 1 145 ? 0.751 15.962 -2.011 1.00 95.50 145 THR A O 1
ATOM 1167 N N . SER A 1 146 ? 1.823 14.515 -0.670 1.00 93.62 146 SER A N 1
ATOM 1168 C CA . SER A 1 146 ? 2.124 13.469 -1.644 1.00 93.62 146 SER A CA 1
ATOM 1169 C C . SER A 1 146 ? 1.030 12.395 -1.690 1.00 93.62 146 SER A C 1
ATOM 1171 O O . SER A 1 146 ? 0.281 12.188 -0.739 1.00 93.62 146 SER A O 1
ATOM 1173 N N . GLU A 1 147 ? 0.960 11.652 -2.794 1.00 93.44 147 GLU A N 1
ATOM 1174 C CA . GLU A 1 147 ? 0.133 10.437 -2.909 1.00 93.44 147 GLU A CA 1
ATOM 1175 C C . GLU A 1 147 ? 0.796 9.209 -2.253 1.00 93.44 147 GLU A C 1
ATOM 1177 O O . GLU A 1 147 ? 0.139 8.195 -2.029 1.00 93.44 147 GLU A O 1
ATOM 1182 N N . VAL A 1 148 ? 2.092 9.291 -1.923 1.00 95.56 148 VAL A N 1
ATOM 1183 C CA . VAL A 1 148 ? 2.826 8.245 -1.196 1.00 95.56 148 VAL A CA 1
ATOM 1184 C C . VAL A 1 148 ? 3.017 8.674 0.257 1.00 95.56 148 VAL A C 1
ATOM 1186 O O . VAL A 1 148 ? 3.879 9.498 0.569 1.00 95.56 148 VAL A O 1
ATOM 1189 N N . THR A 1 149 ? 2.226 8.082 1.152 1.00 95.12 149 THR A N 1
ATOM 1190 C CA . THR A 1 149 ? 2.348 8.263 2.605 1.00 95.12 149 THR A CA 1
ATOM 1191 C C . THR A 1 149 ? 3.680 7.701 3.116 1.00 95.12 149 THR A C 1
ATOM 1193 O O . THR A 1 149 ? 4.082 6.599 2.740 1.00 95.12 149 THR A O 1
ATOM 1196 N N . ASN A 1 150 ? 4.342 8.431 4.012 1.00 94.50 150 ASN A N 1
ATOM 1197 C CA . ASN A 1 150 ? 5.637 8.084 4.599 1.00 94.50 150 ASN A CA 1
ATOM 1198 C C . ASN A 1 150 ? 5.654 8.341 6.124 1.00 94.50 150 ASN A C 1
ATOM 1200 O O . ASN A 1 150 ? 4.608 8.492 6.757 1.00 94.50 150 ASN A O 1
ATOM 1204 N N . ASN A 1 151 ? 6.828 8.345 6.761 1.00 93.38 151 ASN A N 1
ATOM 1205 C CA . ASN A 1 151 ? 6.945 8.598 8.206 1.00 93.38 151 ASN A CA 1
ATOM 1206 C C . ASN A 1 151 ? 6.533 10.004 8.643 1.00 93.38 151 ASN A C 1
ATOM 1208 O O . ASN A 1 151 ? 6.053 10.163 9.760 1.00 93.38 151 ASN A O 1
ATOM 1212 N N . ASN A 1 152 ? 6.675 10.998 7.771 1.00 94.25 152 ASN A N 1
ATOM 1213 C CA . ASN A 1 152 ? 6.389 12.396 8.078 1.00 94.25 152 ASN A CA 1
ATOM 1214 C C . ASN A 1 152 ? 4.927 12.787 7.818 1.00 94.25 152 ASN A C 1
ATOM 1216 O O . ASN A 1 152 ? 4.541 13.894 8.175 1.00 94.25 152 ASN A O 1
ATOM 1220 N N . SER A 1 153 ? 4.116 11.904 7.225 1.00 96.25 153 SER A N 1
ATOM 1221 C CA . SER A 1 153 ? 2.686 12.159 7.005 1.00 96.25 153 SER A CA 1
ATOM 1222 C C . SER A 1 153 ? 1.958 12.377 8.336 1.00 96.25 153 SER A C 1
ATOM 1224 O O . SER A 1 153 ? 2.150 11.609 9.287 1.00 96.25 153 SER A O 1
ATOM 1226 N N . GLU A 1 154 ? 1.109 13.393 8.439 1.00 96.62 154 GLU A N 1
ATOM 1227 C CA . GLU A 1 154 ? 0.491 13.750 9.713 1.00 96.62 154 GLU A CA 1
ATOM 1228 C C . GLU A 1 154 ? -0.654 12.796 10.071 1.00 96.62 154 GLU A C 1
ATOM 1230 O O . GLU A 1 154 ? -1.350 12.265 9.205 1.00 96.62 154 GLU A O 1
ATOM 1235 N N . PHE A 1 155 ? -0.869 12.573 11.369 1.00 95.94 155 PHE A N 1
ATOM 1236 C CA . PHE A 1 155 ? -2.104 11.954 11.843 1.00 95.94 155 PHE A CA 1
ATOM 1237 C C . PHE A 1 155 ? -3.230 12.978 11.800 1.00 95.94 155 PHE A C 1
ATOM 1239 O O . PHE A 1 155 ? -3.085 14.073 12.342 1.00 95.94 155 PHE A O 1
ATOM 1246 N N . LEU A 1 156 ? -4.363 12.592 11.219 1.00 94.38 156 LEU A N 1
ATOM 1247 C CA . LEU A 1 156 ? -5.548 13.433 11.168 1.00 94.38 156 LEU A CA 1
ATOM 1248 C C . LEU A 1 156 ? -6.440 13.138 12.388 1.00 94.38 156 LEU A C 1
ATOM 1250 O O . LEU A 1 156 ? -6.960 12.016 12.515 1.00 94.38 156 LEU A O 1
ATOM 1254 N N . PRO A 1 157 ? -6.638 14.109 13.303 1.00 93.94 157 PRO A N 1
ATOM 1255 C CA . PRO A 1 157 ? -7.594 13.962 14.389 1.00 93.94 157 PRO A CA 1
ATOM 1256 C C . PRO A 1 157 ? -8.990 13.743 13.816 1.00 93.94 157 PRO A C 1
ATOM 1258 O O . PRO A 1 157 ? -9.437 14.468 12.929 1.00 93.94 157 PRO A O 1
ATOM 1261 N N . HIS A 1 158 ? -9.689 12.743 14.334 1.00 90.69 158 HIS A N 1
ATOM 1262 C CA . HIS A 1 158 ? -11.022 12.394 13.876 1.00 90.69 158 HIS A CA 1
ATOM 1263 C C . HIS A 1 158 ? -11.890 11.987 15.061 1.00 90.69 158 HIS A C 1
ATOM 1265 O O . HIS A 1 158 ? -11.398 11.560 16.105 1.00 90.69 158 HIS A O 1
ATOM 1271 N N . PHE A 1 159 ? -13.198 12.115 14.887 1.00 89.44 159 PHE A N 1
ATOM 1272 C CA . PHE A 1 159 ? -14.185 11.593 15.817 1.00 89.44 159 PHE A CA 1
ATOM 1273 C C . PHE A 1 159 ? -15.285 10.904 15.018 1.00 89.44 159 PHE A C 1
ATOM 1275 O O . PHE A 1 159 ? -15.624 11.320 13.909 1.00 89.44 159 PHE A O 1
ATOM 1282 N N . VAL A 1 160 ? -15.843 9.838 15.580 1.00 87.38 160 VAL A N 1
ATOM 1283 C CA . VAL A 1 160 ? -16.982 9.143 14.984 1.00 87.38 160 VAL A CA 1
ATOM 1284 C C . VAL A 1 160 ? -18.246 9.703 15.616 1.00 87.38 160 VAL A C 1
ATOM 1286 O O . VAL A 1 160 ? -18.446 9.591 16.824 1.00 87.38 160 VAL A O 1
ATOM 1289 N N . SER A 1 161 ? -19.093 10.327 14.801 1.00 84.12 161 SER A N 1
ATOM 1290 C CA . SER A 1 161 ? -20.396 10.812 15.252 1.00 84.12 161 SER A CA 1
ATOM 1291 C C . SER A 1 161 ? -21.473 9.755 14.996 1.00 84.12 161 SER A C 1
ATOM 1293 O O . SER A 1 161 ? -21.562 9.250 13.871 1.00 84.12 161 SER A O 1
ATOM 1295 N N . PRO A 1 162 ? -22.323 9.422 15.984 1.00 80.44 162 PRO A N 1
ATOM 1296 C CA . PRO A 1 162 ? -23.439 8.515 15.770 1.00 80.44 162 PRO A CA 1
ATOM 1297 C C . PRO A 1 162 ? -24.426 9.093 14.756 1.00 80.44 162 PRO A C 1
ATOM 1299 O O . PRO A 1 162 ? -25.012 10.156 14.972 1.00 80.44 162 PRO A O 1
ATOM 1302 N N . THR A 1 163 ? -24.675 8.355 13.681 1.00 79.00 163 THR A N 1
ATOM 1303 C CA . THR A 1 163 ? -25.808 8.616 12.786 1.00 79.00 163 THR A CA 1
ATOM 1304 C C . THR A 1 163 ? -27.083 7.981 13.350 1.00 79.00 163 THR A C 1
ATOM 1306 O O . THR A 1 163 ? -27.024 7.129 14.241 1.00 79.00 163 THR A O 1
ATOM 1309 N N . SER A 1 164 ? -28.255 8.362 12.833 1.00 77.31 164 SER A N 1
ATOM 1310 C CA . SER A 1 164 ? -29.524 7.691 13.167 1.00 77.31 164 SER A CA 1
ATOM 1311 C C . SER A 1 164 ? -29.457 6.177 12.908 1.00 77.31 164 SER A C 1
ATOM 1313 O O . SER A 1 164 ? -29.859 5.396 13.765 1.00 77.31 164 SER A O 1
ATOM 1315 N N . LEU A 1 165 ? -28.836 5.769 11.796 1.00 70.62 165 LEU A N 1
ATOM 1316 C CA . LEU A 1 165 ? -28.563 4.369 11.441 1.00 70.62 165 LEU A CA 1
ATOM 1317 C C . LEU A 1 165 ? -27.688 3.641 12.473 1.00 70.62 165 LEU A C 1
ATOM 1319 O O . LEU A 1 165 ? -27.967 2.501 12.837 1.00 70.62 165 LEU A O 1
ATOM 1323 N N . MET A 1 166 ? -26.638 4.297 12.976 1.00 66.62 166 MET A N 1
ATOM 1324 C CA . MET A 1 166 ? -25.737 3.696 13.963 1.00 66.62 166 MET A CA 1
ATOM 1325 C C . MET A 1 166 ? -26.436 3.482 15.312 1.00 66.62 166 MET A C 1
ATOM 1327 O O . MET A 1 166 ? -26.202 2.470 15.970 1.00 66.62 166 MET A O 1
ATOM 1331 N N . ARG A 1 167 ? -27.338 4.394 15.705 1.00 63.56 167 ARG A N 1
ATOM 1332 C CA . ARG A 1 167 ? -28.127 4.248 16.939 1.00 63.56 167 ARG A CA 1
ATOM 1333 C C . ARG A 1 167 ? -29.000 2.997 16.890 1.00 63.56 167 ARG A C 1
ATOM 1335 O O . ARG A 1 167 ? -28.976 2.219 17.836 1.00 63.56 167 ARG A O 1
ATOM 1342 N N . GLU A 1 168 ? -29.705 2.760 15.785 1.00 62.28 168 GLU A N 1
ATOM 1343 C CA . GLU A 1 168 ? -30.532 1.555 15.622 1.00 62.28 168 GLU A CA 1
ATOM 1344 C C . GLU A 1 168 ? -29.720 0.255 15.703 1.00 62.28 168 GLU A C 1
ATOM 1346 O O . GLU A 1 168 ? -30.191 -0.735 16.263 1.00 62.28 168 GLU A O 1
ATOM 1351 N N . TRP A 1 169 ? -28.495 0.254 15.171 1.00 61.41 169 TRP A N 1
ATOM 1352 C CA . TRP A 1 169 ? -27.606 -0.908 15.198 1.00 61.41 169 TRP A CA 1
ATOM 1353 C C . TRP A 1 169 ? -27.073 -1.212 16.602 1.00 61.41 169 TRP A C 1
ATOM 1355 O O . TRP A 1 169 ? -27.129 -2.362 17.038 1.00 61.41 169 TRP A O 1
ATOM 1365 N N . VAL A 1 170 ? -26.621 -0.187 17.336 1.00 60.31 170 VAL A N 1
ATOM 1366 C CA . VAL A 1 170 ? -26.141 -0.337 18.721 1.00 60.31 170 VAL A CA 1
ATOM 1367 C C . VAL A 1 170 ? -27.247 -0.887 19.622 1.00 60.31 170 VAL A C 1
ATOM 1369 O O . VAL A 1 170 ? -27.000 -1.843 20.350 1.00 60.31 170 VAL A O 1
ATOM 1372 N N . PHE A 1 171 ? -28.475 -0.362 19.517 1.00 55.62 171 PHE A N 1
ATOM 1373 C CA . PHE A 1 171 ? -29.600 -0.852 20.321 1.00 55.62 171 PHE A CA 1
ATOM 1374 C C . PHE A 1 171 ? -29.985 -2.305 20.007 1.00 55.62 171 PHE A C 1
ATOM 1376 O O . PHE A 1 171 ? -30.387 -3.036 20.912 1.00 55.62 171 PHE A O 1
ATOM 1383 N N . LYS A 1 172 ? -29.846 -2.750 18.751 1.00 56.28 172 LYS A N 1
ATOM 1384 C CA . LYS A 1 172 ? -30.094 -4.150 18.372 1.00 56.28 172 LYS A CA 1
ATOM 1385 C C . LYS A 1 172 ? -28.994 -5.084 18.876 1.00 56.28 172 LYS A C 1
ATOM 1387 O O . LYS A 1 172 ? -29.316 -6.137 19.410 1.00 56.28 172 LYS A O 1
ATOM 1392 N N . ALA A 1 173 ? -27.725 -4.687 18.760 1.00 55.88 173 ALA A N 1
ATOM 1393 C CA . ALA A 1 173 ? -26.590 -5.487 19.223 1.00 55.88 173 ALA A CA 1
ATOM 1394 C C . ALA A 1 173 ? -26.553 -5.639 20.756 1.00 55.88 173 ALA A C 1
ATOM 1396 O O . ALA A 1 173 ? -26.193 -6.703 21.256 1.00 55.88 173 ALA A O 1
ATOM 1397 N N . SER A 1 174 ? -26.974 -4.613 21.506 1.00 53.44 174 SER A N 1
ATOM 1398 C CA . SER A 1 174 ? -27.061 -4.671 22.972 1.00 53.44 174 SER A CA 1
ATOM 1399 C C . SER A 1 174 ? -28.270 -5.449 23.499 1.00 53.44 174 SER A C 1
ATOM 1401 O O . SER A 1 174 ? -28.299 -5.783 24.674 1.00 53.44 174 SER A O 1
ATOM 1403 N N . ALA A 1 175 ? -29.283 -5.703 22.664 1.00 52.06 175 ALA A N 1
ATOM 1404 C CA . ALA A 1 175 ? -30.466 -6.487 23.031 1.00 52.06 175 ALA A CA 1
ATOM 1405 C C . ALA A 1 175 ? -30.301 -7.997 22.759 1.00 52.06 175 ALA A C 1
ATOM 1407 O O . ALA A 1 175 ? -31.182 -8.781 23.103 1.00 52.06 175 ALA A O 1
ATOM 1408 N N . SER A 1 176 ? -29.201 -8.392 22.110 1.00 50.03 176 SER A N 1
ATOM 1409 C CA . SER A 1 176 ? -28.866 -9.779 21.757 1.00 50.03 176 SER A CA 1
ATOM 1410 C C . SER A 1 176 ? -27.721 -10.384 22.588 1.00 50.03 176 SER A C 1
ATOM 1412 O O . SER A 1 176 ? -27.246 -11.466 22.247 1.00 50.03 176 SER A O 1
ATOM 1414 N N . GLN A 1 177 ? -27.269 -9.691 23.639 1.00 40.84 177 GLN A N 1
ATOM 1415 C CA . GLN A 1 177 ? -26.413 -10.230 24.707 1.00 40.84 177 GLN A CA 1
ATOM 1416 C C . GLN A 1 177 ? -27.250 -10.452 25.964 1.00 40.84 177 GLN A C 1
ATOM 1418 O O . GLN A 1 177 ? -26.974 -11.450 26.664 1.00 40.84 177 GLN A O 1
#

Organism: NCBI:txid197538

InterPro domains:
  IPR005494 Glutathionylspermidine synthase, pre-ATP-grasp-like domain [PF03738] (3-160)

Radius of gyration: 19.95 Å; chains: 1; bounding box: 57×43×47 Å